Protein AF-A0ABD0Q3J4-F1 (afdb_monomer_lite)

Sequence (112 aa):
EMDSDAEATEQTIQDLKVASDPLYMPDPDPNKIPVNRNLTRKAGYLNIRNKTGLVSSTWERQYFFTQGGNLMSQSRGDVAGGLVMDIDNCSVMAVDSEDRRFCFQITAFDGK

Secondary structure (DSSP, 8-state):
-HHHHHHHHHHHHHHHHHHHGGGSSSS--TTTS---S--S--EEEEEEEEEETTTEEEEEEEEEEEETTEEEEE-TT-SS-EEEEE-TT-EEEE--BTTBTT-EEEE-----

Radius of gyration: 19.13 Å; chains: 1; bounding box: 51×33×47 Å

Organism: Cirrhinus mrigala (NCBI:txid683832)

pLDDT: mean 94.02, std 7.36, range [56.22, 98.81]

InterPro domains:
  IPR011993 PH-like domain superfamily [G3DSA:2.30.29.30] (26-112)
  IPR047181 DCC-interacting protein 13-alpha/beta [PTHR46415] (1-111)
  IPR047236 DCC-interacting protein 13-alpha/beta, PH domain [cd13247] (14-112)

Structure (mmCIF, N/CA/C/O backbone):
data_AF-A0ABD0Q3J4-F1
#
_entry.id   AF-A0ABD0Q3J4-F1
#
loop_
_atom_site.group_PDB
_atom_site.id
_atom_site.type_symbol
_atom_site.label_atom_id
_atom_site.label_alt_id
_atom_site.label_comp_id
_atom_site.label_asym_id
_atom_site.label_entity_id
_atom_site.label_seq_id
_atom_site.pdbx_PDB_ins_code
_atom_site.Cartn_x
_atom_site.Cartn_y
_atom_site.Cartn_z
_atom_site.occupancy
_atom_site.B_iso_or_equiv
_atom_site.auth_seq_id
_atom_site.auth_comp_id
_atom_site.auth_asym_id
_atom_site.auth_atom_id
_atom_site.pdbx_PDB_model_num
ATOM 1 N N . GLU A 1 1 ? -30.926 13.926 22.421 1.00 61.69 1 GLU A N 1
ATOM 2 C CA . GLU A 1 1 ? -30.427 13.480 21.103 1.00 61.69 1 GLU A CA 1
ATOM 3 C C . GLU A 1 1 ? -29.095 14.144 20.759 1.00 61.69 1 GLU A C 1
ATOM 5 O O . GLU A 1 1 ? -28.120 13.426 20.636 1.00 61.69 1 GLU A O 1
ATOM 10 N N . MET A 1 2 ? -28.974 15.479 20.723 1.00 70.75 2 MET A N 1
ATOM 11 C CA . MET A 1 2 ? -27.661 16.117 20.479 1.00 70.75 2 MET A CA 1
ATOM 12 C C . MET A 1 2 ? -26.610 15.829 21.570 1.00 70.75 2 MET A C 1
ATOM 14 O O . MET A 1 2 ? -25.460 15.557 21.240 1.00 70.75 2 MET A O 1
ATOM 18 N N . ASP A 1 3 ? -27.002 15.827 22.849 1.00 80.44 3 ASP A N 1
ATOM 19 C CA . ASP A 1 3 ? -26.066 15.539 23.951 1.00 80.44 3 ASP A CA 1
ATOM 20 C C . ASP A 1 3 ? -25.574 14.083 23.934 1.00 80.44 3 ASP A C 1
ATOM 22 O O . ASP A 1 3 ? -24.397 13.819 24.158 1.00 80.44 3 ASP A O 1
ATOM 26 N N . SER A 1 4 ? -26.444 13.137 23.565 1.00 86.56 4 SER A N 1
ATOM 27 C CA . SER A 1 4 ? -26.074 11.721 23.457 1.00 86.56 4 SER A CA 1
ATOM 28 C C . SER A 1 4 ? -25.100 11.447 22.307 1.00 86.56 4 SER A C 1
ATOM 30 O O . SER A 1 4 ? -24.228 10.590 22.435 1.00 86.56 4 SER A O 1
ATOM 32 N N . ASP A 1 5 ? -25.209 12.181 21.196 1.00 91.62 5 ASP A N 1
ATOM 33 C CA . ASP A 1 5 ? -24.292 12.036 20.058 1.00 91.62 5 ASP A CA 1
ATOM 34 C C . ASP A 1 5 ? -22.901 12.608 20.377 1.00 91.62 5 ASP A C 1
ATOM 36 O O . ASP A 1 5 ? -21.876 12.048 19.964 1.00 91.62 5 ASP A O 1
ATOM 40 N N . ALA A 1 6 ? -22.851 13.703 21.142 1.00 93.25 6 ALA A N 1
ATOM 41 C CA . ALA A 1 6 ? -21.603 14.288 21.624 1.00 93.25 6 ALA A CA 1
ATOM 42 C C . ALA A 1 6 ? -20.873 13.329 22.579 1.00 93.25 6 ALA A C 1
ATOM 44 O O . ALA A 1 6 ? -19.698 13.030 22.361 1.00 93.25 6 ALA A O 1
ATOM 45 N N . GLU A 1 7 ? -21.585 12.766 23.559 1.00 94.88 7 GLU A N 1
ATOM 46 C CA . GLU A 1 7 ? -21.039 11.772 24.494 1.00 94.88 7 GLU A CA 1
ATOM 47 C C . GLU A 1 7 ? -20.516 10.521 23.767 1.00 94.88 7 GLU A C 1
ATOM 49 O O . GLU A 1 7 ? -19.406 10.053 24.033 1.00 94.88 7 GLU A O 1
ATOM 54 N N . ALA A 1 8 ? -21.268 9.999 22.789 1.00 96.06 8 ALA A N 1
ATOM 55 C CA . ALA A 1 8 ? -20.839 8.843 22.001 1.00 96.06 8 ALA A CA 1
ATOM 56 C C . ALA A 1 8 ? -19.578 9.135 21.168 1.00 96.06 8 ALA A C 1
ATOM 58 O O . ALA A 1 8 ? -18.700 8.276 21.018 1.00 96.06 8 ALA A O 1
ATOM 59 N N . THR A 1 9 ? -19.461 10.357 20.644 1.00 96.69 9 THR A N 1
ATOM 60 C CA . THR A 1 9 ? -18.279 10.803 19.897 1.00 96.69 9 THR A CA 1
ATOM 61 C C . THR A 1 9 ? -17.056 10.899 20.806 1.00 96.69 9 THR A C 1
ATOM 63 O O . THR A 1 9 ? -15.983 10.417 20.437 1.00 96.69 9 THR A O 1
ATOM 66 N N . GLU A 1 10 ? -17.199 11.470 22.002 1.00 97.25 10 GLU A N 1
ATOM 67 C CA . GLU A 1 10 ? -16.113 11.559 22.984 1.00 97.25 10 GLU A CA 1
ATOM 68 C C . GLU A 1 10 ? -15.614 10.178 23.412 1.00 97.25 10 GLU A C 1
ATOM 70 O O . GLU A 1 10 ? -14.402 9.934 23.409 1.00 97.25 10 GLU A O 1
ATOM 75 N N . GLN A 1 11 ? -16.535 9.250 23.686 1.00 97.44 11 GLN A N 1
ATOM 76 C CA . GLN A 1 11 ? -16.186 7.868 24.002 1.00 97.44 11 GLN A CA 1
ATOM 77 C C . GLN A 1 11 ? -15.425 7.209 22.844 1.00 97.44 11 GLN A C 1
ATOM 79 O O . GLN A 1 11 ? -14.354 6.638 23.046 1.00 97.44 11 GLN A O 1
ATOM 84 N N . THR A 1 12 ? -15.913 7.374 21.611 1.00 97.94 12 THR A N 1
ATOM 85 C CA . THR A 1 12 ? -15.254 6.835 20.410 1.00 97.94 12 THR A CA 1
ATOM 86 C C . THR A 1 12 ? -13.838 7.389 20.242 1.00 97.94 12 THR A C 1
ATOM 88 O O . THR A 1 12 ? -12.908 6.644 19.929 1.00 97.94 12 THR A O 1
ATOM 91 N N . ILE A 1 13 ? -13.637 8.692 20.468 1.00 98.06 13 ILE A N 1
ATOM 92 C CA . ILE A 1 13 ? -12.310 9.319 20.411 1.00 98.06 13 ILE A CA 1
ATOM 93 C C . ILE A 1 13 ? -11.378 8.691 21.447 1.00 98.06 13 ILE A C 1
ATOM 95 O O . ILE A 1 13 ? -10.214 8.419 21.140 1.00 98.06 13 ILE A O 1
ATOM 99 N N . GLN A 1 14 ? -11.864 8.479 22.669 1.00 98.12 14 GLN A N 1
ATOM 100 C CA . GLN A 1 14 ? -11.056 7.913 23.740 1.00 98.12 14 GLN A CA 1
ATOM 101 C C . GLN A 1 14 ? -10.662 6.463 23.442 1.00 98.12 14 GLN A C 1
ATOM 103 O O . GLN A 1 14 ? -9.487 6.111 23.573 1.00 98.12 14 GLN A O 1
ATOM 108 N N . ASP A 1 15 ? -11.604 5.661 22.955 1.00 98.19 15 ASP A N 1
ATOM 109 C CA . ASP A 1 15 ? -11.357 4.272 22.573 1.00 98.19 15 ASP A CA 1
ATOM 110 C C . ASP A 1 15 ? -10.341 4.186 21.425 1.00 98.19 15 ASP A C 1
ATOM 112 O O . ASP A 1 15 ? -9.378 3.417 21.493 1.00 98.19 15 ASP A O 1
ATOM 116 N N . LEU A 1 16 ? -10.488 5.035 20.400 1.00 98.19 16 LEU A N 1
ATOM 117 C CA . LEU A 1 16 ? -9.557 5.095 19.272 1.00 98.19 16 LEU A CA 1
ATOM 118 C C . LEU A 1 16 ? -8.149 5.514 19.699 1.00 98.19 16 LEU A C 1
ATOM 120 O O . LEU A 1 16 ? -7.180 4.950 19.191 1.00 98.19 16 LEU A O 1
ATOM 124 N N . LYS A 1 17 ? -8.009 6.472 20.624 1.00 97.31 17 LYS A N 1
ATOM 125 C CA . LYS A 1 17 ? -6.697 6.880 21.153 1.00 97.31 17 LYS A CA 1
ATOM 126 C C . LYS A 1 17 ? -5.983 5.710 21.821 1.00 97.31 17 LYS A C 1
ATOM 128 O O . LYS A 1 17 ? -4.831 5.447 21.489 1.00 97.31 17 LYS A O 1
ATOM 133 N N . VAL A 1 18 ? -6.672 5.001 22.717 1.00 96.88 18 VAL A N 1
ATOM 134 C CA . VAL A 1 18 ? -6.096 3.871 23.460 1.00 96.88 18 VAL A CA 1
ATOM 135 C C . VAL A 1 18 ? -5.745 2.719 22.519 1.00 96.88 18 VAL A C 1
ATOM 137 O O . VAL A 1 18 ? -4.645 2.177 22.593 1.00 96.88 18 VAL A O 1
ATOM 140 N N . ALA A 1 19 ? -6.644 2.367 21.598 1.00 95.94 19 ALA A N 1
ATOM 141 C CA . ALA A 1 19 ? -6.424 1.260 20.670 1.00 95.94 19 ALA A CA 1
ATOM 142 C C . ALA A 1 19 ? -5.323 1.545 19.631 1.00 95.94 19 ALA A C 1
ATOM 144 O O . ALA A 1 19 ? -4.634 0.621 19.197 1.00 95.94 19 ALA A O 1
ATOM 145 N N . SER A 1 20 ? -5.150 2.809 19.224 1.00 96.19 20 SER A N 1
ATOM 146 C CA . SER A 1 20 ? -4.194 3.191 18.172 1.00 96.19 20 SER A CA 1
ATOM 147 C C . SER A 1 20 ? -2.777 3.438 18.686 1.00 96.19 20 SER A C 1
ATOM 149 O O . SER A 1 20 ? -1.849 3.423 17.882 1.00 96.19 20 SER A O 1
ATOM 151 N N . ASP A 1 21 ? -2.588 3.644 19.992 1.00 93.56 21 ASP A N 1
ATOM 152 C CA . ASP A 1 21 ? -1.283 3.940 20.601 1.00 93.56 21 ASP A CA 1
ATOM 153 C C . ASP A 1 21 ? -0.145 2.985 20.165 1.00 93.56 21 ASP A C 1
ATOM 155 O O . ASP A 1 21 ? 0.869 3.461 19.640 1.00 93.56 21 ASP A O 1
ATOM 159 N N . PRO A 1 22 ? -0.301 1.644 20.226 1.00 91.31 22 PRO A N 1
ATOM 160 C CA . PRO A 1 22 ? 0.751 0.728 19.776 1.00 91.31 22 PRO A CA 1
ATOM 161 C C . PRO A 1 22 ? 0.967 0.720 18.252 1.00 91.31 22 PRO A C 1
ATOM 163 O O . PRO A 1 22 ? 1.969 0.176 17.788 1.00 91.31 22 PRO A O 1
ATOM 166 N N . LEU A 1 23 ? 0.049 1.296 17.465 1.00 93.25 23 LEU A N 1
ATOM 167 C CA . LEU A 1 23 ? 0.076 1.286 15.997 1.00 93.25 23 LEU A CA 1
ATOM 168 C C . LEU A 1 23 ? 0.855 2.466 15.398 1.00 93.25 23 LEU A C 1
ATOM 170 O O . LEU A 1 23 ? 1.136 2.458 14.200 1.00 93.25 23 LEU A O 1
ATOM 174 N N . TYR A 1 24 ? 1.218 3.474 16.199 1.00 93.56 24 TYR A N 1
ATOM 175 C CA . TYR A 1 24 ? 1.995 4.622 15.716 1.00 93.56 24 TYR A CA 1
ATOM 176 C C . TYR A 1 24 ? 3.470 4.293 15.456 1.00 93.56 24 TYR A C 1
ATOM 178 O O . TYR A 1 24 ? 4.138 5.033 14.733 1.00 93.56 24 TYR A O 1
ATOM 186 N N . MET A 1 25 ? 3.988 3.198 16.024 1.00 93.88 25 MET A N 1
ATOM 187 C CA . MET A 1 25 ? 5.349 2.737 15.753 1.00 93.88 25 MET A CA 1
ATOM 188 C C . MET A 1 25 ? 5.437 2.133 14.341 1.00 93.88 25 MET A C 1
ATOM 190 O O . MET A 1 25 ? 4.758 1.143 14.076 1.00 93.88 25 MET A O 1
ATOM 194 N N . PRO A 1 26 ? 6.277 2.676 13.433 1.00 92.31 26 PRO A N 1
ATOM 195 C CA . PRO A 1 26 ? 6.336 2.211 12.042 1.00 92.31 26 PRO A CA 1
ATOM 196 C C . PRO A 1 26 ? 6.806 0.761 11.864 1.00 92.31 26 PRO A C 1
ATOM 198 O O . PRO A 1 26 ? 6.499 0.145 10.847 1.00 92.31 26 PRO A O 1
ATOM 201 N N . ASP A 1 27 ? 7.568 0.241 12.826 1.00 91.56 27 ASP A N 1
ATOM 202 C CA . ASP A 1 27 ? 8.136 -1.111 12.830 1.00 91.56 27 ASP A CA 1
ATOM 203 C C . ASP A 1 27 ? 7.767 -1.787 14.165 1.00 91.56 27 ASP A C 1
ATOM 205 O O . ASP A 1 27 ? 8.568 -1.790 15.106 1.00 91.56 27 ASP A O 1
ATOM 209 N N . PRO A 1 28 ? 6.498 -2.212 14.331 1.00 90.94 28 PRO A N 1
ATOM 210 C CA . PRO A 1 28 ? 6.035 -2.772 15.590 1.00 90.94 28 PRO A CA 1
ATOM 211 C C . PRO A 1 28 ? 6.649 -4.152 15.835 1.00 90.94 28 PRO A C 1
ATOM 213 O O . PRO A 1 28 ? 6.873 -4.925 14.907 1.00 90.94 28 PRO A O 1
ATOM 216 N N . ASP A 1 29 ? 6.854 -4.487 17.110 1.00 90.31 29 ASP A N 1
ATOM 217 C CA . ASP A 1 29 ? 7.332 -5.807 17.529 1.00 90.31 29 ASP A CA 1
ATOM 218 C C . ASP A 1 29 ? 6.425 -6.920 16.955 1.00 90.31 29 ASP A C 1
ATOM 220 O O . ASP A 1 29 ? 5.235 -6.963 17.299 1.00 90.31 29 ASP A O 1
ATOM 224 N N . PRO A 1 30 ? 6.955 -7.846 16.130 1.00 89.88 30 PRO A N 1
ATOM 225 C CA . PRO A 1 30 ? 6.175 -8.936 15.547 1.00 89.88 30 PRO A CA 1
ATOM 226 C C . PRO A 1 30 ? 5.518 -9.862 16.579 1.00 89.88 30 PRO A C 1
ATOM 228 O O . PRO A 1 30 ? 4.544 -10.537 16.251 1.00 89.88 30 PRO A O 1
ATOM 231 N N . ASN A 1 31 ? 6.016 -9.896 17.822 1.00 92.50 31 ASN A N 1
ATOM 232 C CA . ASN A 1 31 ? 5.384 -10.644 18.912 1.00 92.50 31 ASN A CA 1
ATOM 233 C C . ASN A 1 31 ? 4.116 -9.958 19.438 1.00 92.50 31 ASN A C 1
ATOM 235 O O . ASN A 1 31 ? 3.249 -10.618 20.006 1.00 92.50 31 ASN A O 1
ATOM 239 N N . LYS A 1 32 ? 4.006 -8.637 19.260 1.00 90.56 32 LYS A N 1
ATOM 240 C CA . LYS A 1 32 ? 2.838 -7.839 19.658 1.00 90.56 32 LYS A CA 1
ATOM 241 C C . LYS A 1 32 ? 1.843 -7.689 18.512 1.00 90.56 32 LYS A C 1
ATOM 243 O O . LYS A 1 32 ? 0.640 -7.747 18.743 1.00 90.56 32 LYS A O 1
ATOM 248 N N . ILE A 1 33 ? 2.339 -7.502 17.286 1.00 93.50 33 ILE A N 1
ATOM 249 C CA . ILE A 1 33 ? 1.525 -7.351 16.074 1.00 93.50 33 ILE A CA 1
ATOM 250 C C . ILE A 1 33 ? 2.026 -8.354 15.025 1.00 93.50 33 ILE A C 1
ATOM 252 O O . ILE A 1 33 ? 2.930 -8.044 14.246 1.00 93.50 33 ILE A O 1
ATOM 256 N N . PRO A 1 34 ? 1.468 -9.576 15.000 1.00 94.94 34 PRO A N 1
ATOM 257 C CA . PRO A 1 34 ? 1.954 -10.629 14.122 1.00 94.94 34 PRO A CA 1
ATOM 258 C C . PRO A 1 34 ? 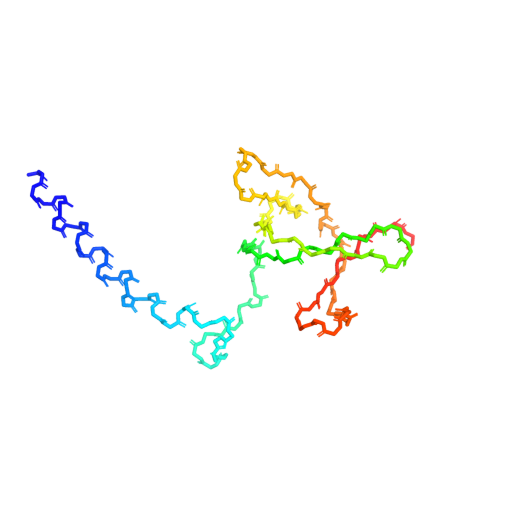1.602 -10.372 12.653 1.00 94.94 34 PRO A C 1
ATOM 260 O O . PRO A 1 34 ? 0.546 -9.836 12.307 1.00 94.94 34 PRO A O 1
ATOM 263 N N . VAL A 1 35 ? 2.480 -10.829 11.758 1.00 96.06 35 VAL A N 1
ATOM 264 C CA . VAL A 1 35 ? 2.269 -10.743 10.307 1.00 96.06 35 VAL A CA 1
ATOM 265 C C . VAL A 1 35 ? 1.169 -11.712 9.872 1.00 96.06 35 VAL A C 1
ATOM 267 O O . VAL A 1 35 ? 1.322 -12.930 9.974 1.00 96.06 35 VAL A O 1
ATOM 270 N N . ASN A 1 36 ? 0.087 -11.184 9.297 1.00 96.94 36 ASN A N 1
ATOM 271 C CA . ASN A 1 36 ? -0.948 -12.002 8.667 1.00 96.94 36 ASN A CA 1
ATOM 272 C C . ASN A 1 36 ? -0.533 -12.404 7.240 1.00 96.94 36 ASN A C 1
ATOM 274 O O . ASN A 1 36 ? -0.471 -11.563 6.343 1.00 96.94 36 ASN A O 1
ATOM 278 N N . ARG A 1 37 ? -0.276 -13.701 7.033 1.00 97.38 37 ARG A N 1
ATOM 279 C CA . ARG A 1 37 ? 0.155 -14.282 5.746 1.00 97.38 37 ARG A CA 1
ATOM 280 C C . ARG A 1 37 ? -0.994 -14.748 4.843 1.00 97.38 37 ARG A C 1
ATOM 282 O O . ARG A 1 37 ? -0.733 -15.218 3.746 1.00 97.38 37 ARG A O 1
ATOM 289 N N . ASN A 1 38 ? -2.243 -14.604 5.286 1.00 98.00 38 ASN A N 1
ATOM 290 C CA . ASN A 1 38 ? -3.437 -15.091 4.585 1.00 98.00 38 ASN A CA 1
ATOM 291 C C . ASN A 1 38 ? -4.314 -13.944 4.053 1.00 98.00 38 ASN A C 1
ATOM 293 O O . ASN A 1 38 ? -5.508 -14.120 3.812 1.00 98.00 38 ASN A O 1
ATOM 297 N N . LEU A 1 39 ? -3.752 -12.739 3.921 1.00 98.00 39 LEU A N 1
ATOM 298 C CA . LEU A 1 39 ? -4.474 -11.591 3.384 1.00 98.00 39 LEU A CA 1
ATOM 299 C C . LEU A 1 39 ? -4.734 -11.780 1.886 1.00 98.00 39 LEU A C 1
ATOM 301 O O . LEU A 1 39 ? -3.801 -11.861 1.098 1.00 98.00 39 LEU A O 1
ATOM 305 N N . THR A 1 40 ? -6.006 -11.762 1.495 1.00 97.12 40 THR A N 1
ATOM 306 C CA . THR A 1 40 ? -6.440 -11.711 0.086 1.00 97.12 40 THR A CA 1
ATOM 307 C C . THR A 1 40 ? -6.643 -10.281 -0.419 1.00 97.12 40 THR A C 1
ATOM 309 O O . THR A 1 40 ? -6.897 -10.062 -1.599 1.00 97.12 40 THR A O 1
ATOM 312 N N . ARG A 1 41 ? -6.545 -9.295 0.481 1.00 98.00 41 ARG A N 1
ATOM 313 C CA . ARG A 1 41 ? -6.625 -7.865 0.182 1.00 98.00 41 ARG A CA 1
ATOM 314 C C . ARG A 1 41 ? -5.703 -7.076 1.100 1.00 98.00 41 ARG A C 1
ATOM 316 O O . ARG A 1 41 ? -5.580 -7.404 2.283 1.00 98.00 41 ARG A O 1
ATOM 323 N N . LYS A 1 42 ? -5.091 -6.012 0.587 1.00 98.56 42 LYS A N 1
ATOM 324 C CA . LYS A 1 42 ? -4.255 -5.103 1.379 1.00 98.56 42 LYS A CA 1
ATOM 325 C C . LYS A 1 42 ? -4.358 -3.682 0.842 1.00 98.56 42 LYS A C 1
ATOM 327 O O . LYS A 1 42 ? -4.484 -3.482 -0.362 1.00 98.56 42 LYS A O 1
ATOM 332 N N . ALA A 1 43 ? -4.294 -2.713 1.747 1.00 98.69 43 ALA A N 1
ATOM 333 C CA . ALA A 1 43 ? -4.204 -1.304 1.409 1.00 98.69 43 ALA A CA 1
ATOM 334 C C . ALA A 1 43 ? -3.262 -0.584 2.380 1.00 98.69 43 ALA A C 1
ATOM 336 O O . ALA A 1 43 ? -3.148 -0.977 3.545 1.00 98.69 43 ALA A O 1
ATOM 337 N N . GLY A 1 44 ? -2.562 0.439 1.900 1.00 98.56 44 GLY A N 1
ATOM 338 C CA . GLY A 1 44 ? -1.609 1.201 2.698 1.00 98.56 44 GLY A CA 1
ATOM 339 C C . GLY A 1 44 ? -0.710 2.096 1.856 1.00 98.56 44 GLY A C 1
ATOM 340 O O . GLY A 1 44 ? -0.648 1.981 0.636 1.00 98.56 44 GLY A O 1
ATOM 341 N N . TYR A 1 45 ? 0.003 3.001 2.520 1.00 98.69 45 TYR A N 1
ATOM 342 C CA . TYR A 1 45 ? 0.972 3.854 1.842 1.00 98.69 45 TYR A CA 1
ATOM 343 C C . TYR A 1 45 ? 2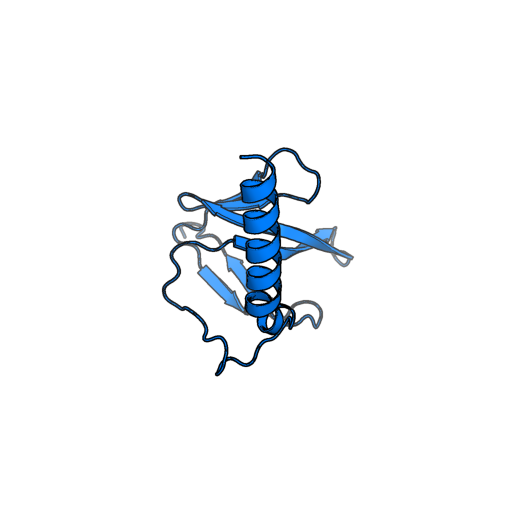.267 3.097 1.550 1.00 98.69 45 TYR A C 1
ATOM 345 O O . TYR A 1 45 ? 2.826 2.460 2.441 1.00 98.69 45 TYR A O 1
ATOM 353 N N . LEU A 1 46 ? 2.770 3.243 0.328 1.00 98.69 46 LEU A N 1
ATOM 354 C CA . LEU A 1 46 ? 4.092 2.784 -0.094 1.00 98.69 46 LEU A CA 1
ATOM 355 C C . LEU A 1 46 ? 4.831 3.931 -0.782 1.00 98.69 46 LEU A C 1
ATOM 357 O O . LEU A 1 46 ? 4.215 4.910 -1.208 1.00 98.69 46 LEU A O 1
ATOM 361 N N . ASN A 1 47 ? 6.152 3.800 -0.892 1.00 98.38 47 ASN A N 1
ATOM 362 C CA . ASN A 1 47 ? 6.957 4.681 -1.729 1.00 98.38 47 ASN A CA 1
ATOM 363 C C . ASN A 1 47 ? 7.219 3.980 -3.065 1.00 98.38 47 ASN A C 1
ATOM 365 O O . ASN A 1 47 ? 7.873 2.937 -3.074 1.00 98.38 47 ASN A O 1
ATOM 369 N N . ILE A 1 48 ? 6.731 4.543 -4.171 1.00 97.56 48 ILE A N 1
ATOM 370 C CA . ILE A 1 48 ? 7.021 4.048 -5.521 1.00 97.56 48 ILE A CA 1
ATOM 371 C C . ILE A 1 48 ? 8.270 4.729 -6.068 1.00 97.56 48 ILE A C 1
ATOM 373 O O . ILE A 1 48 ? 8.446 5.938 -5.910 1.00 97.56 48 ILE A O 1
ATOM 377 N N . ARG A 1 49 ? 9.148 3.944 -6.694 1.00 96.25 49 ARG A N 1
ATOM 378 C CA . ARG A 1 49 ? 10.345 4.448 -7.365 1.00 96.25 49 ARG A CA 1
ATOM 379 C C . ARG A 1 49 ? 10.022 4.766 -8.819 1.00 96.25 49 ARG A C 1
ATOM 381 O O . ARG A 1 49 ? 9.680 3.866 -9.579 1.00 96.25 49 ARG A O 1
ATOM 388 N N . ASN A 1 50 ? 10.240 6.011 -9.221 1.00 93.06 50 ASN A N 1
ATOM 389 C CA . ASN A 1 50 ? 10.156 6.444 -10.610 1.00 93.06 50 ASN A CA 1
ATOM 390 C C . ASN A 1 50 ? 11.571 6.667 -11.142 1.00 93.06 50 ASN A C 1
ATOM 392 O O . ASN A 1 50 ? 12.259 7.597 -10.722 1.00 93.06 50 ASN A O 1
ATOM 396 N N . LYS A 1 51 ? 12.037 5.801 -12.047 1.00 88.00 51 LYS A N 1
ATOM 397 C CA . LYS A 1 51 ? 13.352 5.954 -12.681 1.00 88.00 51 LYS A CA 1
ATOM 398 C C . LYS A 1 51 ? 13.236 6.917 -13.862 1.00 88.00 51 LYS A C 1
ATOM 400 O O . LYS A 1 51 ? 12.604 6.597 -14.865 1.00 88.00 51 LYS A O 1
ATOM 405 N N . THR A 1 52 ? 13.847 8.090 -13.753 1.00 83.06 52 THR A N 1
ATOM 406 C CA . THR A 1 52 ? 13.900 9.081 -14.830 1.00 83.06 52 THR A CA 1
ATOM 407 C C . THR A 1 52 ? 15.267 9.001 -15.503 1.00 83.06 52 THR A C 1
ATOM 409 O O . THR A 1 52 ? 16.290 9.362 -14.931 1.00 83.06 52 THR A O 1
ATOM 412 N N . GLY A 1 53 ? 15.323 8.486 -16.731 1.00 83.06 53 GLY A N 1
ATOM 413 C CA . GLY A 1 53 ? 16.592 8.292 -17.439 1.00 83.06 53 GLY A CA 1
ATOM 414 C C . GLY A 1 53 ? 17.461 7.178 -16.837 1.00 83.06 53 GLY A C 1
ATOM 415 O O . GLY A 1 53 ? 16.964 6.194 -16.291 1.00 83.06 53 GLY A O 1
ATOM 416 N N . LEU A 1 54 ? 18.783 7.289 -16.993 1.00 82.50 54 LEU A N 1
ATOM 417 C CA . LEU A 1 54 ? 19.705 6.194 -16.660 1.00 82.50 54 LEU A CA 1
ATOM 418 C C . LEU A 1 54 ? 20.133 6.171 -15.187 1.00 82.50 54 LEU A C 1
ATOM 420 O O . LEU A 1 54 ? 20.338 5.085 -14.643 1.00 82.50 54 LEU A O 1
ATOM 424 N N . VAL A 1 55 ? 20.243 7.344 -14.557 1.00 82.81 55 VAL A N 1
ATOM 425 C CA . VAL A 1 55 ? 20.862 7.512 -13.228 1.00 82.81 55 VAL A CA 1
ATOM 426 C C . VAL A 1 55 ? 19.900 8.107 -12.201 1.00 82.81 55 VAL A C 1
ATOM 428 O O . VAL A 1 55 ? 19.974 7.744 -11.032 1.00 82.81 55 VAL A O 1
ATOM 431 N N . SER A 1 56 ? 18.988 8.993 -12.607 1.00 87.50 56 SER A N 1
ATOM 432 C CA . SER A 1 56 ? 18.071 9.638 -11.668 1.00 87.50 56 SER A CA 1
ATOM 433 C C . SER A 1 56 ? 16.863 8.768 -11.339 1.00 87.50 56 SER A C 1
ATOM 435 O O . SER A 1 56 ? 16.282 8.084 -12.185 1.00 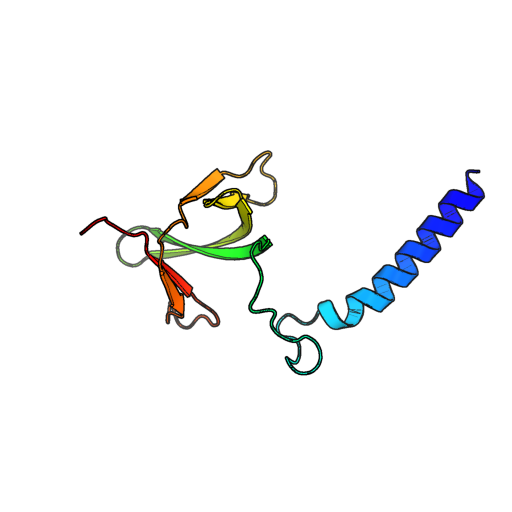87.50 56 SER A O 1
ATOM 437 N N . SER A 1 57 ? 16.470 8.827 -10.075 1.00 93.69 57 SER A N 1
ATOM 438 C CA . SER A 1 57 ? 15.244 8.241 -9.563 1.00 93.69 57 SER A CA 1
ATOM 439 C C . SER A 1 57 ? 14.601 9.199 -8.568 1.00 93.69 57 SER A C 1
ATOM 441 O O . SER A 1 57 ? 15.272 9.995 -7.906 1.00 93.69 57 SER A O 1
ATOM 443 N N . THR A 1 58 ? 13.282 9.128 -8.464 1.00 95.31 58 THR A 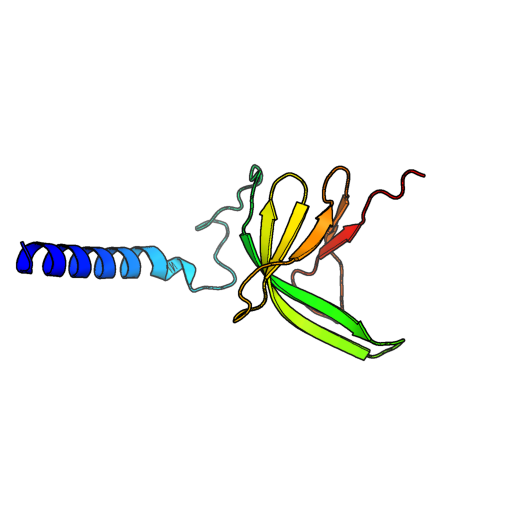N 1
ATOM 444 C CA . THR A 1 58 ? 12.523 9.768 -7.393 1.00 95.31 58 THR A CA 1
ATOM 445 C C . THR A 1 58 ? 11.707 8.717 -6.658 1.00 95.31 58 THR A C 1
ATOM 447 O O . THR A 1 58 ? 11.428 7.640 -7.187 1.00 95.31 58 THR A O 1
ATOM 450 N N . TRP A 1 59 ? 11.347 9.026 -5.415 1.00 97.00 59 TRP A N 1
ATOM 451 C CA . TRP A 1 59 ? 10.481 8.192 -4.594 1.00 97.00 59 TRP A CA 1
ATOM 452 C C . TRP A 1 59 ? 9.271 9.006 -4.171 1.00 97.00 59 TRP A C 1
ATOM 454 O O . TRP A 1 59 ? 9.428 10.069 -3.571 1.00 97.00 59 TRP A O 1
ATOM 464 N N . GLU A 1 60 ? 8.079 8.503 -4.463 1.00 96.81 60 GLU A N 1
ATOM 465 C CA . GLU A 1 60 ? 6.825 9.200 -4.188 1.00 96.81 60 GLU A CA 1
ATOM 466 C C . GLU A 1 60 ? 5.926 8.358 -3.284 1.00 96.81 60 GLU A C 1
ATOM 468 O O . GLU A 1 60 ? 5.747 7.161 -3.508 1.00 96.81 60 GLU A O 1
ATOM 473 N N . ARG A 1 61 ? 5.355 8.981 -2.247 1.00 98.31 61 ARG A N 1
ATOM 474 C CA . ARG A 1 61 ? 4.451 8.312 -1.309 1.00 98.31 61 ARG A CA 1
ATOM 475 C C . ARG A 1 61 ? 3.019 8.349 -1.836 1.00 98.31 61 ARG A C 1
ATOM 477 O O . ARG A 1 61 ? 2.399 9.409 -1.830 1.00 98.31 61 ARG A O 1
ATOM 484 N N . GLN A 1 62 ? 2.468 7.189 -2.182 1.00 98.31 62 GLN A N 1
ATOM 485 C CA . GLN A 1 62 ? 1.089 7.041 -2.667 1.00 98.31 62 GLN A CA 1
ATOM 486 C C . GLN A 1 62 ? 0.333 5.977 -1.869 1.00 98.31 62 GLN A C 1
ATOM 488 O O . GLN A 1 62 ? 0.946 5.132 -1.209 1.00 98.31 62 GLN A O 1
ATOM 493 N N . TYR A 1 63 ? -0.999 6.036 -1.883 1.00 98.69 63 TYR A N 1
ATOM 494 C CA . TYR A 1 63 ? -1.849 5.027 -1.257 1.00 98.69 63 TYR A CA 1
ATOM 495 C C . TYR A 1 63 ? -2.105 3.894 -2.247 1.00 98.69 63 TYR A C 1
ATOM 497 O O . TYR A 1 63 ? -2.684 4.131 -3.299 1.00 98.69 63 TYR A O 1
ATOM 505 N N . PHE A 1 64 ? -1.681 2.677 -1.918 1.00 98.81 64 PHE A N 1
ATOM 506 C CA . PHE A 1 64 ? -1.879 1.489 -2.745 1.00 98.81 64 PHE A CA 1
ATOM 507 C C . PHE A 1 64 ? -2.981 0.612 -2.169 1.00 98.81 64 PHE A C 1
ATOM 509 O O . PHE A 1 64 ? -3.113 0.504 -0.948 1.00 98.81 64 PHE A O 1
ATOM 516 N N . PHE A 1 65 ? -3.744 -0.047 -3.035 1.00 98.75 65 PHE A N 1
ATOM 517 C CA . PHE A 1 65 ? -4.774 -0.998 -2.633 1.00 98.75 65 PHE A CA 1
ATOM 518 C C . PHE A 1 65 ? -5.005 -2.067 -3.703 1.00 98.75 65 PHE A C 1
ATOM 520 O O . PHE A 1 65 ? -4.865 -1.817 -4.896 1.00 98.75 65 PHE A O 1
ATOM 527 N N . THR A 1 66 ? -5.359 -3.274 -3.269 1.00 98.56 66 THR A N 1
ATOM 528 C CA . THR A 1 66 ? -5.711 -4.388 -4.160 1.00 98.56 66 THR A CA 1
ATOM 529 C C . THR A 1 66 ? -7.202 -4.366 -4.499 1.00 98.56 66 THR A C 1
ATOM 531 O O . THR A 1 66 ? -8.025 -4.315 -3.579 1.00 98.56 66 THR A O 1
ATOM 534 N N . GLN A 1 67 ? -7.567 -4.474 -5.778 1.00 97.94 67 GLN A N 1
ATOM 535 C CA . GLN A 1 67 ? -8.961 -4.513 -6.231 1.00 97.94 67 GLN A CA 1
ATOM 536 C C . GLN A 1 67 ? -9.126 -5.433 -7.449 1.00 97.94 67 GLN A C 1
ATOM 538 O O . GLN A 1 67 ? -8.632 -5.131 -8.528 1.00 97.94 67 GLN A O 1
ATOM 543 N N . GLY A 1 68 ? -9.850 -6.547 -7.278 1.00 95.56 68 GLY A N 1
ATOM 544 C CA . GLY A 1 68 ? -10.251 -7.435 -8.379 1.00 95.56 68 GLY A CA 1
ATOM 545 C C . GLY A 1 68 ? -9.094 -7.908 -9.266 1.00 95.56 68 GLY A C 1
ATOM 546 O O . GLY A 1 68 ? -9.150 -7.677 -10.466 1.00 95.56 68 GLY A O 1
ATOM 547 N N . GLY A 1 69 ? -8.042 -8.482 -8.674 1.00 96.31 69 GLY 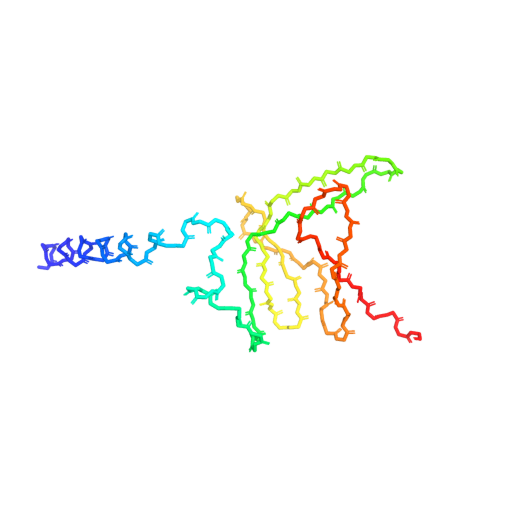A N 1
ATOM 548 C CA . GLY A 1 69 ? -6.850 -8.937 -9.410 1.00 96.31 69 GLY A CA 1
ATOM 549 C C . GLY A 1 69 ? -5.846 -7.831 -9.744 1.00 96.31 69 GLY A C 1
ATOM 550 O O . GLY A 1 69 ? -4.763 -8.118 -10.225 1.00 96.31 69 GLY A O 1
ATOM 551 N N . ASN A 1 70 ? -6.143 -6.565 -9.428 1.00 97.94 70 ASN A N 1
ATOM 552 C CA . ASN A 1 70 ? -5.266 -5.435 -9.741 1.00 97.94 70 ASN A CA 1
ATOM 553 C C . ASN A 1 70 ? -4.617 -4.820 -8.502 1.00 97.94 70 ASN A C 1
ATOM 555 O O . ASN A 1 70 ? -5.217 -4.756 -7.422 1.00 97.94 70 ASN A O 1
ATOM 559 N N . LEU A 1 71 ? -3.416 -4.277 -8.692 1.00 98.50 71 LEU A N 1
ATOM 560 C CA . LEU A 1 71 ? -2.822 -3.285 -7.809 1.00 98.50 71 LEU A CA 1
ATOM 561 C C . LEU A 1 71 ? -3.176 -1.886 -8.321 1.00 98.50 71 LEU A C 1
ATOM 563 O O . LEU A 1 71 ? -2.872 -1.527 -9.458 1.00 98.50 71 LEU A O 1
ATOM 567 N N . MET A 1 72 ? -3.786 -1.089 -7.455 1.00 98.62 72 MET A N 1
ATOM 568 C CA . MET A 1 72 ? -4.186 0.290 -7.720 1.00 98.62 72 MET A CA 1
ATOM 569 C C . MET A 1 72 ? -3.359 1.245 -6.854 1.00 98.62 72 MET A C 1
ATOM 571 O O . MET A 1 72 ? -2.929 0.862 -5.760 1.00 98.62 72 MET A O 1
ATOM 575 N N . SER A 1 73 ? -3.179 2.492 -7.296 1.00 98.50 73 SER A N 1
ATOM 576 C CA . SER A 1 73 ? -2.630 3.567 -6.462 1.00 98.50 73 SER A CA 1
ATOM 577 C C . SER A 1 73 ? -3.417 4.866 -6.587 1.00 98.50 73 SER A C 1
ATOM 579 O O . SER A 1 73 ? -4.067 5.127 -7.594 1.00 98.50 73 SER A O 1
ATOM 581 N N . GLN A 1 74 ? -3.373 5.689 -5.543 1.00 98.56 74 GLN A N 1
ATOM 582 C CA . GLN A 1 74 ? -3.954 7.026 -5.510 1.00 98.56 74 GLN A CA 1
ATOM 583 C C . GLN A 1 74 ? -3.018 7.969 -4.753 1.00 98.56 74 GLN A C 1
ATOM 585 O O . GLN A 1 74 ? -2.647 7.702 -3.601 1.00 98.56 74 GLN A O 1
ATOM 590 N N . SER A 1 75 ? -2.642 9.086 -5.376 1.00 97.56 75 SER A N 1
ATOM 591 C CA . SER A 1 75 ? -1.890 10.136 -4.692 1.00 97.56 75 SER A CA 1
ATOM 592 C C . SER A 1 75 ? -2.795 10.923 -3.750 1.00 97.56 75 SER A C 1
ATOM 594 O O . SER A 1 75 ? -4.001 11.077 -3.956 1.00 97.56 75 SER A O 1
ATOM 596 N N . ARG A 1 76 ? -2.214 11.433 -2.662 1.00 96.50 76 ARG A N 1
ATOM 597 C CA . ARG A 1 76 ? -2.969 12.258 -1.717 1.00 96.50 76 ARG A CA 1
ATOM 598 C C . ARG A 1 76 ? -3.383 13.561 -2.406 1.00 96.50 76 ARG A C 1
ATOM 600 O O . ARG A 1 76 ? -2.520 14.341 -2.787 1.00 96.50 76 ARG A O 1
ATOM 607 N N . GLY A 1 77 ? -4.687 13.818 -2.457 1.00 96.50 77 GLY A N 1
ATOM 608 C CA . GLY A 1 77 ? -5.264 15.006 -3.096 1.00 96.50 77 GLY A CA 1
ATOM 609 C C . GLY A 1 77 ? -5.942 14.709 -4.432 1.00 96.50 77 GLY A C 1
ATOM 610 O O . GLY A 1 77 ? -6.750 15.518 -4.878 1.00 96.50 77 GLY A O 1
ATOM 611 N N . ASP A 1 78 ? -5.691 13.537 -5.017 1.00 97.44 78 ASP A N 1
ATOM 612 C CA . ASP A 1 78 ? -6.353 13.122 -6.249 1.00 97.44 78 ASP A CA 1
ATOM 613 C C . ASP A 1 78 ? -7.769 12.614 -5.975 1.00 97.44 78 ASP A C 1
ATOM 615 O O . ASP A 1 78 ? -8.031 11.933 -4.981 1.00 97.44 78 ASP A O 1
ATOM 619 N N . VAL A 1 79 ? -8.684 12.896 -6.904 1.00 97.44 79 VAL A N 1
ATOM 620 C CA . VAL A 1 79 ? -10.095 12.483 -6.811 1.00 97.44 79 VAL A CA 1
ATOM 621 C C . VAL A 1 79 ? -10.258 10.970 -6.977 1.00 97.44 79 VAL A C 1
ATOM 623 O O . VAL A 1 79 ? -11.136 10.377 -6.354 1.00 97.44 79 VAL A O 1
ATOM 626 N N . ALA A 1 80 ? -9.414 10.336 -7.792 1.00 96.06 80 ALA A N 1
ATOM 627 C CA . ALA A 1 80 ? -9.501 8.914 -8.102 1.00 96.06 80 ALA A CA 1
ATOM 628 C C . ALA A 1 80 ? -8.113 8.274 -8.193 1.00 96.06 80 ALA A C 1
ATOM 630 O O . ALA A 1 80 ? -7.135 8.938 -8.530 1.00 96.06 80 ALA A O 1
ATOM 631 N N . GLY A 1 81 ? -8.051 6.976 -7.895 1.00 96.25 81 GLY A N 1
ATOM 632 C CA . GLY A 1 81 ? -6.863 6.160 -8.125 1.00 96.25 81 GLY A CA 1
ATOM 633 C C . GLY A 1 81 ? -6.774 5.634 -9.558 1.00 96.25 81 GLY A C 1
ATOM 634 O O . GLY A 1 81 ? -7.767 5.595 -10.285 1.00 96.25 81 GLY A O 1
ATOM 635 N N . GLY A 1 82 ? -5.577 5.202 -9.942 1.00 97.56 82 GLY A N 1
ATOM 636 C CA . GLY A 1 82 ? -5.274 4.579 -11.225 1.00 97.56 82 GLY A CA 1
ATOM 637 C C . GLY A 1 82 ? -4.786 3.140 -11.075 1.00 97.56 82 GLY A C 1
ATOM 638 O O . GLY A 1 82 ? -4.336 2.717 -10.007 1.00 97.56 82 GLY A O 1
ATOM 639 N N . LEU A 1 83 ? -4.885 2.385 -12.170 1.00 97.81 83 LEU A N 1
ATOM 640 C CA . LEU A 1 83 ? -4.288 1.058 -12.285 1.00 97.81 83 LEU A CA 1
ATOM 641 C C . LEU A 1 83 ? -2.761 1.186 -12.280 1.00 97.81 83 LEU A C 1
ATOM 643 O O . LEU A 1 83 ? -2.204 1.912 -13.101 1.00 97.81 83 LEU A O 1
ATOM 647 N N . VAL A 1 84 ? -2.098 0.458 -11.381 1.00 97.19 84 VAL A N 1
ATOM 648 C CA . VAL A 1 84 ? -0.634 0.319 -11.379 1.00 97.19 84 VAL A CA 1
ATOM 649 C C . VAL A 1 84 ? -0.252 -0.876 -12.238 1.00 97.19 84 VAL A C 1
ATOM 651 O O . VAL A 1 84 ? 0.531 -0.737 -13.173 1.00 97.19 84 VAL A O 1
ATOM 654 N N . MET A 1 85 ? -0.814 -2.047 -11.927 1.00 96.44 85 MET A N 1
ATOM 655 C CA . MET A 1 85 ? -0.624 -3.264 -12.710 1.00 96.44 85 MET A CA 1
ATOM 656 C C . MET A 1 85 ? -1.662 -4.332 -12.369 1.00 96.44 85 MET A C 1
ATOM 658 O O . MET A 1 85 ? -2.212 -4.345 -11.265 1.00 96.44 85 MET A O 1
ATOM 662 N N . ASP A 1 86 ? -1.856 -5.257 -13.302 1.00 95.75 86 ASP A N 1
ATOM 663 C CA . ASP A 1 86 ? -2.475 -6.550 -13.031 1.00 95.75 86 ASP A CA 1
ATOM 664 C C . ASP A 1 86 ? -1.520 -7.393 -12.167 1.00 95.75 86 ASP A C 1
ATOM 666 O O . ASP A 1 86 ? -0.315 -7.463 -12.438 1.00 95.75 86 ASP A O 1
ATOM 670 N N . ILE A 1 87 ? -2.044 -7.969 -11.089 1.00 96.69 87 ILE A N 1
ATOM 671 C CA . ILE A 1 87 ? -1.301 -8.846 -10.180 1.00 96.69 87 ILE A CA 1
ATOM 672 C C . ILE A 1 87 ? -1.773 -10.301 -10.264 1.00 96.69 87 ILE A C 1
ATOM 674 O O . ILE A 1 87 ? -1.255 -11.143 -9.523 1.00 96.69 87 ILE A O 1
ATOM 678 N N . ASP A 1 88 ? -2.670 -10.631 -11.193 1.00 93.19 88 ASP A N 1
ATOM 679 C CA . ASP A 1 88 ? -2.972 -12.014 -11.532 1.00 93.19 88 ASP A CA 1
ATOM 680 C C . ASP A 1 88 ? -1.744 -12.661 -12.194 1.00 93.19 88 ASP A C 1
ATOM 682 O O . ASP A 1 88 ? -1.103 -12.115 -13.092 1.00 93.19 88 ASP A O 1
ATOM 686 N N . ASN A 1 89 ? -1.369 -13.844 -11.701 1.00 93.19 89 ASN A N 1
ATOM 687 C CA . ASN A 1 89 ? -0.186 -14.602 -12.133 1.00 93.19 89 ASN A CA 1
ATOM 688 C C . ASN A 1 89 ? 1.166 -13.862 -12.029 1.00 93.19 89 ASN A C 1
ATOM 690 O O . ASN A 1 89 ? 2.152 -14.328 -12.595 1.00 93.19 89 ASN A O 1
ATOM 694 N N . CYS A 1 90 ? 1.266 -12.747 -11.300 1.00 95.75 90 CYS A N 1
ATOM 695 C CA . CYS A 1 90 ? 2.550 -12.079 -11.086 1.00 95.75 90 CYS A CA 1
ATOM 696 C C . CYS A 1 90 ? 3.444 -12.834 -10.082 1.00 95.75 90 CYS A C 1
ATOM 698 O O . CYS A 1 90 ? 3.008 -13.731 -9.358 1.00 95.75 90 CYS A O 1
ATOM 700 N N . SER A 1 91 ? 4.711 -12.429 -9.997 1.00 96.31 91 SER A N 1
ATOM 701 C CA . SER A 1 91 ? 5.597 -12.792 -8.885 1.00 96.31 91 SER A CA 1
ATOM 702 C C . SER A 1 91 ? 6.014 -11.548 -8.106 1.00 96.31 91 SER A C 1
ATOM 704 O O . SER A 1 91 ? 6.097 -10.452 -8.659 1.00 96.31 91 SER A O 1
ATOM 706 N N . VAL A 1 92 ? 6.286 -11.709 -6.811 1.00 97.75 92 VAL A N 1
ATOM 707 C CA . VAL A 1 92 ? 6.759 -10.631 -5.937 1.00 97.75 92 VAL A CA 1
ATOM 708 C C . VAL A 1 92 ? 7.946 -11.113 -5.117 1.00 97.75 92 VAL A C 1
ATOM 710 O O . VAL A 1 92 ? 7.944 -12.230 -4.600 1.00 97.75 92 VAL A O 1
ATOM 713 N N . MET A 1 93 ? 8.966 -10.271 -4.990 1.00 98.12 93 MET A N 1
ATOM 714 C CA . MET A 1 93 ? 10.162 -10.580 -4.207 1.00 98.12 93 MET A CA 1
ATOM 715 C C . MET A 1 93 ? 10.717 -9.337 -3.516 1.00 98.12 93 MET A C 1
ATOM 717 O O . MET A 1 93 ? 10.551 -8.218 -4.002 1.00 98.12 93 MET A O 1
ATOM 721 N N . ALA A 1 94 ? 11.393 -9.540 -2.385 1.00 98.31 94 ALA A N 1
ATOM 722 C CA . ALA A 1 94 ? 12.212 -8.504 -1.765 1.00 98.31 94 ALA A CA 1
ATOM 723 C C . ALA A 1 94 ? 13.406 -8.164 -2.671 1.00 98.31 94 ALA A C 1
ATOM 725 O O . ALA A 1 94 ? 13.949 -9.050 -3.334 1.00 98.31 94 ALA A O 1
ATOM 726 N N . VAL A 1 95 ? 13.804 -6.892 -2.699 1.00 98.12 95 VAL A N 1
ATOM 727 C CA . VAL A 1 95 ? 14.924 -6.404 -3.518 1.00 98.12 95 VAL A CA 1
ATOM 728 C C . VAL A 1 95 ? 15.742 -5.371 -2.758 1.00 98.12 95 VAL A C 1
ATOM 730 O O . VAL A 1 95 ? 15.194 -4.600 -1.972 1.00 98.12 95 VAL A O 1
ATOM 733 N N . ASP A 1 96 ? 17.034 -5.298 -3.060 1.00 97.56 96 ASP A N 1
ATOM 734 C CA . ASP A 1 96 ? 17.877 -4.183 -2.639 1.00 97.56 96 ASP A CA 1
ATOM 735 C C . ASP A 1 96 ? 17.749 -3.044 -3.656 1.00 97.56 96 ASP A C 1
ATOM 737 O O . ASP A 1 96 ? 17.960 -3.228 -4.857 1.00 97.56 96 ASP A O 1
ATOM 741 N N . SER A 1 97 ? 17.384 -1.847 -3.195 1.00 95.25 97 SER A N 1
ATOM 742 C CA . SER A 1 97 ? 17.236 -0.680 -4.068 1.00 95.25 97 SER A CA 1
ATOM 743 C C . SER A 1 97 ? 17.696 0.586 -3.359 1.00 95.25 97 SER A C 1
ATOM 745 O O . SER A 1 97 ? 17.010 1.084 -2.473 1.00 95.25 97 SER A O 1
ATOM 747 N N . GLU A 1 98 ? 18.825 1.147 -3.800 1.00 93.81 98 GLU A N 1
ATOM 748 C CA . GLU A 1 98 ? 19.357 2.430 -3.303 1.00 93.81 98 GLU A CA 1
ATOM 749 C C . GLU A 1 98 ? 19.514 2.476 -1.769 1.00 93.81 98 GLU A C 1
ATOM 751 O O . GLU A 1 98 ? 19.201 3.489 -1.150 1.00 93.81 98 GLU A O 1
ATOM 756 N N . ASP A 1 99 ? 19.956 1.366 -1.162 1.00 96.31 99 ASP A N 1
ATOM 757 C CA . ASP A 1 99 ? 20.155 1.219 0.295 1.00 96.31 99 ASP A CA 1
ATOM 758 C C . ASP A 1 99 ? 18.885 1.471 1.144 1.00 96.31 99 ASP A C 1
ATOM 760 O O . ASP A 1 99 ? 18.928 1.756 2.341 1.00 96.31 99 ASP A O 1
ATOM 764 N N . ARG A 1 100 ? 17.699 1.374 0.528 1.00 97.31 100 ARG A N 1
ATOM 765 C CA . ARG A 1 100 ? 16.419 1.512 1.230 1.00 97.31 100 ARG A CA 1
ATOM 766 C C . ARG A 1 100 ? 15.953 0.174 1.791 1.00 97.31 100 ARG A C 1
ATOM 768 O O . ARG A 1 100 ? 15.991 -0.856 1.124 1.00 97.31 100 ARG A O 1
ATOM 775 N N . ARG A 1 101 ? 15.438 0.211 3.023 1.00 97.75 101 ARG A N 1
ATOM 776 C CA . ARG A 1 101 ? 14.847 -0.956 3.693 1.00 97.75 101 ARG A CA 1
ATOM 777 C C . ARG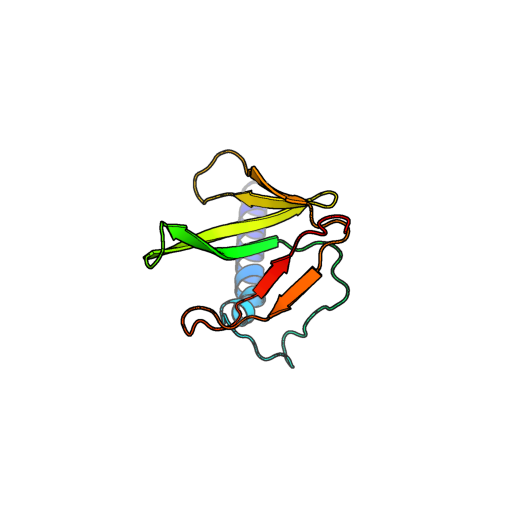 A 1 101 ? 13.460 -1.283 3.138 1.00 97.75 101 ARG A C 1
ATOM 779 O O . ARG A 1 101 ? 12.720 -0.389 2.731 1.00 97.75 101 ARG A O 1
ATOM 786 N N . PHE A 1 102 ? 13.095 -2.562 3.231 1.00 97.44 102 PHE A N 1
ATOM 787 C CA . PHE A 1 102 ? 11.759 -3.088 2.915 1.00 97.44 102 PHE A CA 1
ATOM 788 C C . PHE A 1 102 ? 11.303 -2.845 1.468 1.00 97.44 102 PHE A C 1
ATOM 790 O O . PHE A 1 102 ? 10.106 -2.739 1.195 1.00 97.44 102 PHE A O 1
ATOM 797 N N . CYS A 1 103 ? 12.248 -2.759 0.530 1.00 98.38 103 CYS A N 1
ATOM 798 C CA . CYS A 1 103 ? 11.929 -2.697 -0.887 1.00 98.38 103 CYS A CA 1
ATOM 799 C C . CYS A 1 103 ? 11.503 -4.073 -1.412 1.00 98.38 103 CYS A C 1
ATOM 801 O O . CYS A 1 103 ? 12.051 -5.114 -1.048 1.00 98.38 103 CYS A O 1
ATOM 803 N N . PHE A 1 104 ? 10.512 -4.064 -2.295 1.00 98.62 104 PHE A N 1
ATOM 804 C CA . PHE A 1 104 ? 10.056 -5.237 -3.023 1.00 98.62 104 PHE A CA 1
ATOM 805 C C . PHE A 1 104 ? 9.712 -4.834 -4.455 1.00 98.62 104 PHE A C 1
ATOM 807 O O . PHE A 1 104 ? 9.432 -3.666 -4.731 1.00 98.62 104 PHE A O 1
ATOM 814 N N . GLN A 1 105 ? 9.740 -5.804 -5.358 1.00 97.81 105 GLN A N 1
ATOM 815 C CA . GLN A 1 105 ? 9.395 -5.621 -6.760 1.00 97.81 105 GLN A CA 1
ATOM 816 C C . GLN A 1 105 ? 8.370 -6.672 -7.167 1.00 97.81 105 GLN A C 1
ATOM 818 O O . GLN A 1 105 ? 8.491 -7.841 -6.795 1.00 97.81 105 GLN A O 1
ATOM 823 N N . ILE A 1 106 ? 7.377 -6.238 -7.939 1.00 97.44 106 ILE A N 1
ATOM 824 C CA . ILE A 1 106 ? 6.426 -7.121 -8.606 1.00 97.44 106 ILE A CA 1
ATOM 825 C C . ILE A 1 106 ? 6.868 -7.257 -10.061 1.00 97.44 106 ILE A C 1
ATOM 827 O O . ILE A 1 106 ? 7.167 -6.261 -10.721 1.00 97.44 106 ILE A O 1
ATOM 831 N N . THR A 1 107 ? 6.914 -8.490 -10.546 1.00 96.38 107 THR A N 1
ATOM 832 C CA . THR A 1 107 ? 7.219 -8.816 -11.937 1.00 96.38 107 THR A CA 1
ATOM 833 C C . THR A 1 107 ? 5.971 -9.433 -12.550 1.00 96.38 107 THR A C 1
ATOM 835 O O . THR A 1 107 ? 5.499 -10.474 -12.084 1.00 96.38 107 THR A O 1
ATOM 838 N N . ALA A 1 108 ? 5.420 -8.769 -13.566 1.00 92.50 108 ALA A N 1
ATOM 839 C CA . ALA A 1 108 ? 4.303 -9.299 -14.339 1.00 92.50 108 ALA A CA 1
ATOM 840 C C . ALA A 1 108 ? 4.721 -10.590 -15.059 1.00 92.50 108 ALA A C 1
ATOM 842 O O . ALA A 1 108 ? 5.883 -10.744 -15.441 1.00 92.50 108 ALA A O 1
ATOM 843 N N . PHE A 1 109 ? 3.774 -11.501 -15.259 1.00 86.19 109 PHE A N 1
ATOM 844 C CA . PHE A 1 109 ? 3.988 -12.652 -16.128 1.00 86.19 109 PHE A CA 1
ATOM 845 C C . PHE A 1 109 ? 3.962 -12.190 -17.585 1.00 86.19 109 PHE A C 1
ATOM 847 O O . PHE A 1 109 ? 2.988 -11.584 -18.026 1.00 86.19 109 PHE A O 1
ATOM 854 N N . ASP A 1 110 ? 5.029 -12.454 -18.335 1.00 78.25 110 ASP A N 1
ATOM 855 C CA . ASP A 1 110 ? 5.146 -12.050 -19.739 1.00 78.25 110 ASP A CA 1
ATOM 856 C C . ASP A 1 110 ? 4.697 -13.143 -20.726 1.00 78.25 110 ASP A C 1
ATOM 858 O O . ASP A 1 110 ? 4.786 -12.951 -21.941 1.00 78.25 110 ASP A O 1
ATOM 862 N N . GLY A 1 111 ? 4.168 -14.266 -20.224 1.00 64.19 111 GLY A N 1
ATOM 863 C CA . GLY A 1 111 ? 3.589 -15.319 -21.058 1.00 64.19 111 GLY A CA 1
ATOM 864 C C . GLY A 1 111 ? 4.595 -16.230 -21.757 1.00 64.19 111 GLY A C 1
ATOM 865 O O . GLY A 1 111 ? 4.162 -17.024 -22.594 1.00 64.19 111 GLY A O 1
ATOM 866 N N . LYS A 1 112 ? 5.897 -16.107 -21.472 1.00 56.22 112 LYS A N 1
ATOM 867 C CA . LYS A 1 112 ? 6.964 -16.868 -22.140 1.00 56.22 112 LYS A CA 1
ATOM 868 C C . LYS A 1 112 ? 7.467 -18.062 -21.341 1.00 56.22 112 LYS A C 1
ATOM 870 O O . LYS A 1 112 ? 7.477 -18.000 -20.094 1.00 56.22 112 LYS A O 1
#

Foldseek 3Di:
DVVVVVVVVVVVVVVCCVVCVQVVPPDGDCVVVPDDPPDPKDKDWDWDWDDDPDPDIDTDIWIWIDDDQFIWTDHPPDPDIDTPDRNVVKDKDADDDPNDPPDMDIGDDPPD